Protein AF-F5LDS9-F1 (afdb_monomer_lite)

Foldseek 3Di:
DDLVVLCVQLVNDSVVSVCLVVVVDPDDPVSLVSSCVSVVHDSPVSDDDDDD

Radius of gyration: 10.88 Å; chains: 1; bounding box: 31×22×22 Å

Structure (mmCIF, N/CA/C/O backbone):
data_AF-F5LDS9-F1
#
_entry.id   AF-F5LDS9-F1
#
loop_
_atom_site.group_PDB
_atom_site.id
_atom_site.type_symbol
_atom_site.label_atom_id
_atom_site.label_alt_id
_atom_site.label_comp_id
_atom_site.label_asym_id
_atom_site.label_entity_id
_atom_site.label_seq_id
_atom_site.pdbx_PDB_ins_code
_atom_site.Cartn_x
_atom_site.Cartn_y
_atom_site.Cartn_z
_atom_site.occupancy
_atom_site.B_iso_or_equiv
_atom_site.auth_seq_id
_atom_site.auth_comp_id
_atom_site.auth_asym_id
_atom_site.auth_atom_id
_atom_site.pdbx_PDB_model_num
ATOM 1 N N . MET A 1 1 ? -8.270 -8.822 -2.895 1.00 85.75 1 MET A N 1
ATOM 2 C CA . MET A 1 1 ? -8.817 -7.522 -3.367 1.00 85.75 1 MET A CA 1
ATOM 3 C C . MET A 1 1 ? -8.390 -7.277 -4.817 1.00 85.75 1 MET A C 1
ATOM 5 O O . MET A 1 1 ? -7.312 -7.721 -5.178 1.00 85.75 1 MET A O 1
ATOM 9 N N . LYS A 1 2 ? -9.191 -6.609 -5.667 1.00 96.50 2 LYS A N 1
ATOM 10 C CA . LYS A 1 2 ? -8.750 -6.213 -7.027 1.00 96.50 2 LYS A CA 1
ATOM 11 C C . LYS A 1 2 ? -7.958 -4.897 -6.969 1.00 96.50 2 LYS A C 1
ATOM 13 O O . LYS A 1 2 ? -8.324 -4.021 -6.195 1.00 96.50 2 LYS A O 1
ATOM 18 N N . GLN A 1 3 ? -6.968 -4.694 -7.845 1.00 97.31 3 GLN A N 1
ATOM 19 C CA . GLN A 1 3 ? -6.173 -3.447 -7.891 1.00 97.31 3 GLN A CA 1
ATOM 20 C C . GLN A 1 3 ? -7.029 -2.174 -8.041 1.00 97.31 3 GLN A C 1
ATOM 22 O O . GLN A 1 3 ? -6.715 -1.144 -7.457 1.00 97.31 3 GLN A O 1
ATOM 27 N N . ALA A 1 4 ? -8.129 -2.240 -8.802 1.00 98.00 4 ALA A N 1
ATOM 28 C CA . ALA A 1 4 ? -9.050 -1.111 -8.963 1.00 98.00 4 ALA A CA 1
ATOM 29 C C . ALA A 1 4 ? -9.776 -0.741 -7.657 1.00 98.00 4 ALA A C 1
ATOM 31 O O . ALA A 1 4 ? -10.045 0.431 -7.419 1.00 98.00 4 ALA A O 1
ATOM 32 N N . GLU A 1 5 ? -10.068 -1.731 -6.812 1.00 98.12 5 GLU A N 1
ATOM 33 C CA . GLU A 1 5 ? -10.677 -1.503 -5.502 1.00 98.12 5 GLU A CA 1
ATOM 34 C C . GLU A 1 5 ? -9.656 -0.917 -4.524 1.00 98.12 5 GLU A C 1
ATOM 36 O O . GLU A 1 5 ? -9.944 0.061 -3.839 1.00 98.12 5 GLU A O 1
ATOM 41 N N . LEU A 1 6 ? -8.426 -1.441 -4.533 1.00 98.00 6 LEU A N 1
ATOM 42 C CA . LEU A 1 6 ? -7.342 -0.903 -3.712 1.00 98.00 6 LEU A CA 1
ATOM 43 C C . LEU A 1 6 ? -7.033 0.559 -4.069 1.00 98.00 6 LEU A C 1
ATOM 45 O O . LEU A 1 6 ? -6.894 1.393 -3.180 1.00 98.00 6 LEU A O 1
ATOM 49 N N . ALA A 1 7 ? -7.009 0.889 -5.362 1.00 98.50 7 ALA A N 1
ATOM 50 C CA . ALA A 1 7 ? -6.842 2.259 -5.844 1.00 98.50 7 ALA A CA 1
ATOM 51 C C . ALA A 1 7 ? -7.941 3.197 -5.313 1.00 98.50 7 ALA A C 1
ATOM 53 O O . ALA A 1 7 ? -7.651 4.278 -4.808 1.00 98.50 7 ALA A O 1
ATOM 54 N N . ARG A 1 8 ? -9.211 2.766 -5.350 1.00 98.31 8 ARG A N 1
ATOM 55 C CA . ARG A 1 8 ? -10.331 3.560 -4.817 1.00 98.31 8 ARG A CA 1
ATOM 56 C C . ARG A 1 8 ? -10.235 3.786 -3.312 1.00 98.31 8 ARG A C 1
ATOM 58 O O . ARG A 1 8 ? -10.589 4.865 -2.854 1.00 98.31 8 ARG A O 1
ATOM 65 N N . ARG A 1 9 ? -9.797 2.776 -2.558 1.00 98.25 9 ARG A N 1
ATOM 66 C CA . ARG A 1 9 ? -9.734 2.836 -1.092 1.00 98.25 9 ARG A CA 1
ATOM 67 C C . ARG A 1 9 ? -8.519 3.601 -0.568 1.00 98.25 9 ARG A C 1
ATOM 69 O O . ARG A 1 9 ? -8.622 4.224 0.478 1.00 98.25 9 ARG A O 1
ATOM 76 N N . THR A 1 10 ? -7.404 3.575 -1.294 1.00 98.06 10 THR A N 1
ATOM 77 C CA . THR A 1 10 ? -6.154 4.252 -0.901 1.00 98.06 10 THR A CA 1
ATOM 78 C C . THR A 1 10 ? -5.991 5.644 -1.514 1.00 98.06 10 THR A C 1
ATOM 80 O O . THR A 1 10 ? -5.182 6.430 -1.038 1.00 98.06 10 THR A O 1
ATOM 83 N N . GLY A 1 11 ? -6.726 5.959 -2.587 1.00 98.19 11 GLY A N 1
ATOM 84 C CA . GLY A 1 11 ? -6.571 7.205 -3.344 1.00 98.19 11 GLY A CA 1
ATOM 85 C C . GLY A 1 11 ? -5.408 7.194 -4.344 1.00 98.19 11 GLY A C 1
ATOM 86 O O . GLY A 1 11 ? -5.264 8.140 -5.118 1.00 98.19 11 GLY A O 1
ATOM 87 N N . TYR A 1 12 ? -4.607 6.125 -4.389 1.00 98.44 12 TYR A N 1
ATOM 88 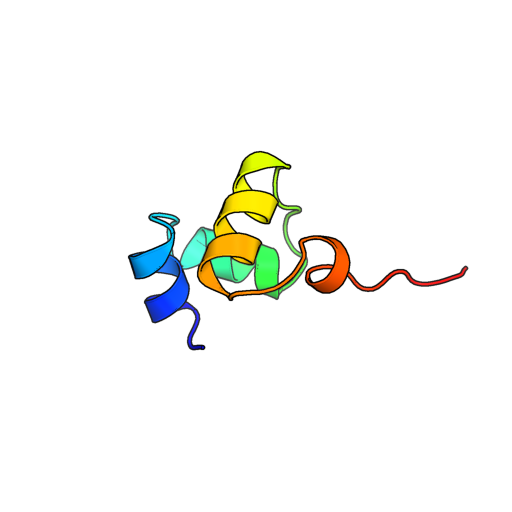C CA . TYR A 1 12 ? -3.562 5.964 -5.397 1.00 98.44 12 TYR A CA 1
ATOM 89 C C . TYR A 1 12 ? -4.139 5.578 -6.757 1.00 98.44 12 TYR A C 1
ATOM 91 O O . TYR A 1 12 ? -5.172 4.915 -6.872 1.00 98.44 12 TYR A O 1
ATOM 99 N N . SER A 1 13 ? -3.441 5.960 -7.827 1.00 98.44 13 SER A N 1
ATOM 100 C CA . SER A 1 13 ? -3.851 5.572 -9.174 1.00 98.44 13 SER A CA 1
ATOM 101 C C . SER A 1 13 ? -3.730 4.057 -9.367 1.00 98.44 13 SER A C 1
ATOM 103 O O . SER A 1 13 ? -2.836 3.404 -8.827 1.00 98.44 13 SER A O 1
ATOM 105 N N . ARG A 1 14 ? -4.591 3.481 -10.214 1.00 98.19 14 ARG A N 1
ATOM 106 C CA . ARG A 1 14 ? -4.489 2.057 -10.577 1.00 98.19 14 ARG A CA 1
ATOM 107 C C . ARG A 1 14 ? -3.135 1.717 -11.214 1.00 98.19 14 ARG A C 1
ATOM 109 O O . ARG A 1 14 ? -2.661 0.601 -11.038 1.00 98.19 14 ARG A O 1
ATOM 116 N N . HIS A 1 15 ? -2.522 2.664 -11.928 1.00 98.38 15 HIS A N 1
ATOM 117 C CA . HIS A 1 15 ? -1.171 2.508 -12.469 1.00 98.38 15 HIS A CA 1
ATOM 118 C C . HIS A 1 15 ? -0.150 2.370 -11.332 1.00 98.38 15 HIS A C 1
ATOM 120 O O . HIS A 1 15 ? 0.595 1.399 -11.321 1.00 98.38 15 HIS A O 1
ATOM 126 N N . GLN A 1 16 ? -0.189 3.253 -10.331 1.00 98.50 16 GLN A N 1
ATOM 127 C CA . GLN A 1 16 ? 0.720 3.192 -9.185 1.00 98.50 16 GLN A CA 1
ATOM 128 C C . GLN A 1 16 ? 0.592 1.866 -8.421 1.00 98.50 16 GLN A C 1
ATOM 130 O O . GLN A 1 16 ? 1.591 1.198 -8.170 1.00 98.50 16 GLN A O 1
ATOM 135 N N . ILE A 1 17 ? -0.644 1.435 -8.141 1.00 98.31 17 ILE A N 1
ATOM 136 C CA . ILE A 1 17 ? -0.911 0.123 -7.532 1.00 98.31 17 ILE A CA 1
ATOM 137 C C . ILE A 1 17 ? -0.335 -1.009 -8.391 1.00 98.31 17 ILE A C 1
ATOM 139 O O . ILE A 1 17 ? 0.261 -1.946 -7.868 1.00 98.31 17 ILE A O 1
ATOM 143 N N . SER A 1 18 ? -0.498 -0.935 -9.715 1.00 98.12 18 SER A N 1
ATOM 144 C CA . SER A 1 18 ? 0.068 -1.932 -10.621 1.00 98.12 18 SER A CA 1
ATOM 145 C C . SER A 1 18 ? 1.596 -1.936 -10.590 1.00 98.12 18 SER A C 1
ATOM 147 O O . SER A 1 18 ? 2.173 -3.011 -10.707 1.00 98.12 18 SER A O 1
ATOM 149 N N . ASN A 1 19 ? 2.259 -0.788 -10.441 1.00 98.38 19 ASN A N 1
ATOM 150 C CA . ASN A 1 19 ? 3.719 -0.741 -10.349 1.00 98.38 19 ASN A CA 1
ATOM 151 C C . ASN A 1 19 ? 4.216 -1.419 -9.069 1.00 98.38 19 ASN A C 1
ATOM 153 O O . ASN A 1 19 ? 5.152 -2.208 -9.152 1.00 98.38 19 ASN A O 1
ATOM 157 N N . TRP A 1 20 ? 3.545 -1.197 -7.935 1.00 97.31 20 TRP A N 1
ATOM 158 C CA . TRP A 1 20 ? 3.882 -1.852 -6.665 1.00 97.31 20 TRP A CA 1
ATOM 159 C C . TRP A 1 20 ? 3.639 -3.362 -6.692 1.00 97.31 20 TRP A C 1
ATOM 161 O O . TRP A 1 20 ? 4.514 -4.124 -6.318 1.00 97.31 20 TRP A O 1
ATOM 171 N N . VAL A 1 21 ? 2.488 -3.812 -7.201 1.00 95.12 21 VAL A N 1
ATOM 172 C CA . VAL A 1 21 ? 2.140 -5.249 -7.250 1.00 95.12 21 VAL A CA 1
ATOM 173 C C . VAL 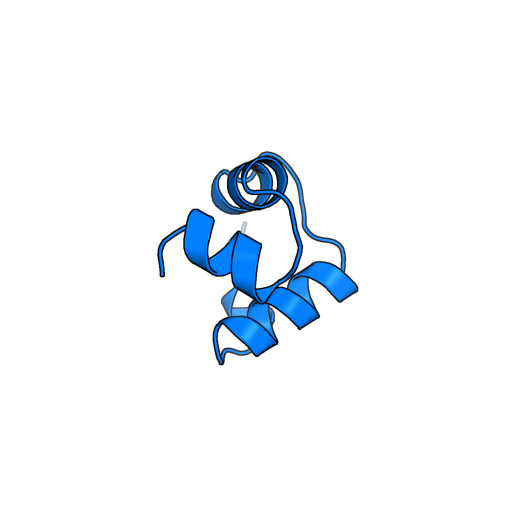A 1 21 ? 3.026 -6.049 -8.217 1.00 95.12 21 VAL A C 1
ATOM 175 O O . VAL A 1 21 ? 3.083 -7.267 -8.120 1.00 95.12 21 VAL A O 1
ATOM 178 N N . ASN A 1 22 ? 3.676 -5.389 -9.180 1.00 96.12 22 ASN A N 1
ATOM 179 C CA . ASN A 1 22 ? 4.573 -6.038 -10.144 1.00 96.12 22 ASN A CA 1
ATOM 180 C C . ASN A 1 22 ? 6.057 -5.734 -9.865 1.00 96.12 22 ASN A C 1
ATOM 182 O O . ASN A 1 22 ? 6.860 -5.827 -10.793 1.00 96.12 22 ASN A O 1
ATOM 186 N N . ASP A 1 23 ? 6.398 -5.281 -8.653 1.00 94.50 23 ASP A N 1
ATOM 187 C CA . ASP A 1 23 ? 7.770 -4.968 -8.218 1.00 94.50 23 ASP A CA 1
ATOM 188 C C . ASP A 1 23 ? 8.535 -3.999 -9.137 1.00 94.50 23 ASP A C 1
ATOM 190 O O . ASP A 1 23 ? 9.766 -3.977 -9.182 1.00 94.50 23 ASP A O 1
ATOM 194 N N . ARG A 1 24 ? 7.811 -3.160 -9.887 1.00 97.12 24 ARG A N 1
ATOM 195 C CA . ARG A 1 24 ? 8.410 -2.160 -10.787 1.00 97.12 24 ARG A CA 1
ATOM 196 C C . ARG A 1 24 ? 8.888 -0.936 -10.023 1.00 97.12 24 ARG A C 1
ATOM 198 O O . ARG A 1 24 ? 9.823 -0.267 -10.450 1.00 97.12 24 ARG A O 1
ATOM 205 N N . GLU A 1 25 ? 8.225 -0.639 -8.912 1.00 96.69 25 GLU A N 1
ATOM 206 C CA . GLU A 1 25 ? 8.532 0.474 -8.023 1.00 96.69 25 GLU A CA 1
ATOM 207 C C . GLU A 1 25 ? 8.324 0.047 -6.573 1.00 96.69 25 GLU A C 1
ATOM 209 O O . GLU A 1 25 ? 7.413 -0.722 -6.267 1.00 96.69 25 GLU A O 1
ATOM 214 N N . LYS A 1 26 ? 9.130 0.602 -5.666 1.00 94.81 26 LYS A N 1
ATOM 215 C CA . LYS A 1 26 ? 8.926 0.429 -4.226 1.00 94.81 26 LYS A CA 1
ATOM 216 C C . LYS A 1 26 ? 7.894 1.430 -3.711 1.00 94.81 26 LYS A C 1
ATOM 218 O O . LYS A 1 26 ? 7.826 2.564 -4.188 1.00 94.81 26 LYS A O 1
ATOM 223 N N . MET A 1 27 ? 7.116 1.028 -2.711 1.00 96.75 27 MET A N 1
ATOM 224 C CA . MET A 1 27 ? 6.284 1.966 -1.957 1.00 96.75 27 MET A CA 1
ATOM 225 C C . MET A 1 27 ? 7.163 2.874 -1.087 1.00 96.75 27 MET A C 1
ATOM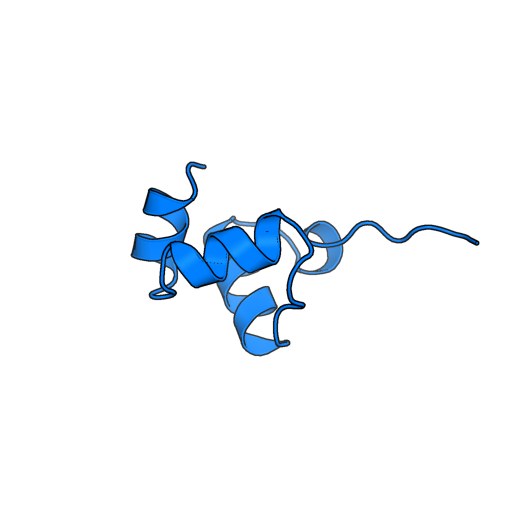 227 O O . MET A 1 27 ? 8.202 2.452 -0.576 1.00 96.75 27 MET A O 1
ATOM 231 N N . SER A 1 28 ? 6.728 4.121 -0.885 1.00 97.12 28 SER A N 1
ATOM 232 C CA . SER A 1 28 ? 7.203 4.910 0.254 1.00 97.12 28 SER A CA 1
ATOM 233 C C . SER A 1 28 ? 6.657 4.318 1.558 1.00 97.12 28 SER A C 1
ATOM 235 O O . SER A 1 28 ? 5.700 3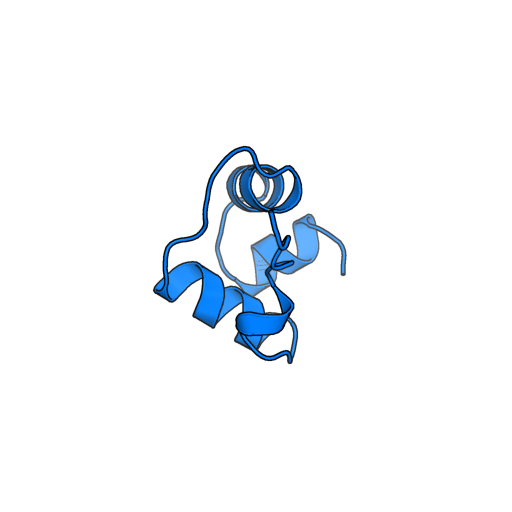.541 1.543 1.00 97.12 28 SER A O 1
ATOM 237 N N . PHE A 1 29 ? 7.228 4.716 2.695 1.00 96.75 29 PHE A N 1
ATOM 238 C CA . PHE A 1 29 ? 6.731 4.292 4.006 1.00 96.75 29 PHE A CA 1
ATOM 239 C C . PHE A 1 29 ? 5.243 4.644 4.199 1.00 96.75 29 PHE A C 1
ATOM 241 O O . PHE A 1 29 ? 4.447 3.772 4.535 1.00 96.75 29 PHE A O 1
ATOM 248 N N . ASP A 1 30 ? 4.845 5.882 3.887 1.00 98.00 30 ASP A N 1
ATOM 249 C CA . ASP A 1 30 ? 3.451 6.335 4.019 1.00 98.00 30 ASP A CA 1
ATOM 250 C C . ASP A 1 30 ? 2.490 5.563 3.103 1.00 98.00 30 ASP A C 1
ATOM 252 O O . ASP A 1 30 ? 1.359 5.251 3.489 1.00 98.00 30 ASP A O 1
ATOM 256 N N . ALA A 1 31 ? 2.944 5.218 1.893 1.00 98.06 31 ALA A N 1
ATOM 257 C CA . ALA A 1 31 ? 2.165 4.406 0.965 1.00 98.06 31 ALA A CA 1
ATOM 258 C C . ALA A 1 31 ? 1.977 2.983 1.495 1.00 98.06 31 ALA A C 1
ATOM 260 O O . ALA A 1 31 ? 0.854 2.482 1.503 1.00 98.06 31 ALA A O 1
ATOM 261 N N . ALA A 1 32 ? 3.046 2.363 1.997 1.00 98.06 32 ALA A N 1
ATOM 262 C CA . ALA A 1 32 ? 2.989 1.036 2.595 1.00 98.06 32 ALA A CA 1
ATOM 263 C C . ALA A 1 32 ? 2.083 1.016 3.838 1.00 98.06 32 ALA A C 1
ATOM 265 O O . ALA A 1 32 ? 1.231 0.140 3.947 1.00 98.06 32 ALA A O 1
ATOM 266 N N . ALA A 1 33 ? 2.170 2.021 4.716 1.00 98.19 33 ALA A N 1
ATOM 267 C CA . ALA A 1 33 ? 1.291 2.151 5.879 1.00 98.19 33 ALA A CA 1
ATOM 268 C C . ALA A 1 33 ? -0.189 2.300 5.478 1.00 98.19 33 ALA A C 1
ATOM 270 O O . ALA A 1 33 ? -1.062 1.636 6.036 1.00 98.19 33 ALA A O 1
ATOM 271 N N . THR A 1 34 ? -0.478 3.124 4.465 1.00 98.44 34 THR A N 1
ATOM 272 C CA . THR A 1 34 ? -1.842 3.320 3.943 1.00 98.44 34 THR A CA 1
ATOM 273 C C . THR A 1 34 ? -2.402 2.038 3.324 1.00 98.44 34 THR A C 1
ATOM 275 O O . THR A 1 34 ? -3.567 1.689 3.541 1.00 98.44 34 THR A O 1
ATOM 278 N N . VAL A 1 35 ? -1.584 1.324 2.546 1.00 98.31 35 VAL A N 1
ATOM 279 C CA . VAL A 1 35 ? -1.966 0.053 1.921 1.00 98.31 35 VAL A CA 1
ATOM 280 C C . VAL A 1 35 ? -2.199 -1.018 2.985 1.00 98.31 35 VAL A C 1
ATOM 282 O O . VAL A 1 35 ? -3.248 -1.655 2.942 1.00 98.31 35 VAL A O 1
ATOM 285 N N . ALA A 1 36 ? -1.301 -1.162 3.962 1.00 98.12 36 ALA A N 1
ATOM 286 C CA . ALA A 1 36 ? -1.425 -2.118 5.063 1.00 98.12 36 ALA A CA 1
ATOM 287 C C . ALA A 1 36 ? -2.716 -1.890 5.863 1.00 98.12 36 ALA A C 1
ATOM 289 O O . ALA A 1 36 ? -3.539 -2.794 5.996 1.00 98.12 36 ALA A O 1
ATOM 290 N N . PHE A 1 37 ? -2.975 -0.639 6.262 1.00 98.25 37 PHE A N 1
ATOM 291 C CA . PHE A 1 37 ? -4.224 -0.257 6.924 1.00 98.25 37 PHE A CA 1
ATOM 292 C C . PHE A 1 37 ? -5.462 -0.583 6.074 1.00 98.25 37 PHE A C 1
ATOM 294 O O . PHE A 1 37 ? -6.471 -1.070 6.574 1.00 98.25 37 PHE A O 1
ATOM 301 N N . THR A 1 38 ? -5.398 -0.340 4.762 1.00 98.19 38 THR A N 1
ATOM 302 C CA . THR A 1 38 ? -6.515 -0.623 3.848 1.00 98.19 38 THR A CA 1
ATOM 303 C C . THR A 1 38 ? -6.762 -2.123 3.671 1.00 98.19 38 THR A C 1
ATOM 305 O O . THR A 1 38 ? -7.908 -2.548 3.477 1.00 98.19 38 THR A O 1
ATOM 308 N N . LEU A 1 39 ? -5.700 -2.924 3.696 1.00 96.94 39 LEU A N 1
ATOM 309 C CA . LEU A 1 39 ? -5.755 -4.376 3.564 1.00 96.94 39 LEU A CA 1
ATOM 310 C C . LEU A 1 39 ? -6.021 -5.096 4.889 1.00 96.94 39 LEU A C 1
ATOM 312 O O . LEU A 1 39 ? -6.276 -6.295 4.839 1.00 96.94 39 LEU A O 1
ATOM 316 N N . ASP A 1 40 ? -6.044 -4.367 6.008 1.00 97.56 40 ASP A N 1
ATOM 317 C CA . ASP A 1 40 ? -6.171 -4.915 7.362 1.00 97.56 40 ASP A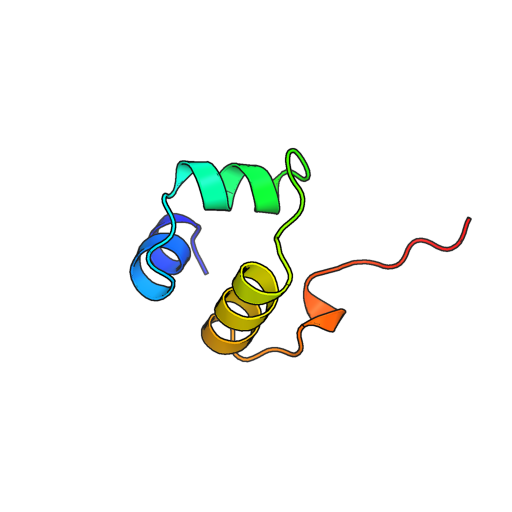 CA 1
ATOM 318 C C . ASP A 1 40 ? -5.055 -5.926 7.675 1.00 97.56 40 ASP A C 1
ATOM 320 O O . ASP A 1 40 ? -5.296 -7.041 8.130 1.00 97.56 40 ASP A O 1
ATOM 324 N N . CYS A 1 41 ? -3.816 -5.540 7.358 1.00 97.06 41 CYS A N 1
ATOM 325 C CA . CYS A 1 41 ? -2.617 -6.327 7.625 1.00 97.06 41 CYS A CA 1
ATOM 326 C C . CYS A 1 41 ? -1.510 -5.460 8.233 1.00 97.06 41 CYS A C 1
ATOM 328 O O . CYS A 1 41 ? -1.574 -4.225 8.233 1.00 97.06 41 CYS A O 1
ATOM 330 N N . HIS A 1 42 ? -0.467 -6.112 8.727 1.00 96.19 42 HIS A N 1
ATOM 331 C CA . HIS A 1 42 ? 0.763 -5.456 9.128 1.00 96.19 42 HIS A CA 1
ATOM 332 C C . HIS A 1 42 ? 1.608 -5.083 7.906 1.00 96.19 42 HIS A C 1
ATOM 334 O O . HIS A 1 42 ? 1.515 -5.681 6.833 1.00 96.19 42 HIS A O 1
ATOM 340 N N . MET A 1 43 ? 2.438 -4.049 8.046 1.00 94.62 43 MET A N 1
ATOM 341 C CA . MET A 1 43 ? 3.219 -3.528 6.923 1.00 94.62 43 MET A CA 1
ATOM 342 C C . MET A 1 43 ? 4.320 -4.505 6.488 1.00 94.62 43 MET A C 1
ATOM 344 O O . MET A 1 43 ? 4.636 -4.565 5.302 1.00 94.62 43 MET A O 1
ATOM 348 N N . GLU A 1 44 ? 4.877 -5.289 7.416 1.00 92.44 44 GLU A N 1
ATOM 349 C CA . GLU A 1 44 ? 5.820 -6.365 7.102 1.00 92.44 44 GLU A CA 1
ATOM 350 C C . GLU A 1 44 ? 5.213 -7.452 6.206 1.00 92.44 44 GLU A C 1
ATOM 352 O O . GLU A 1 44 ? 5.933 -8.036 5.407 1.00 92.44 44 GLU A O 1
ATOM 357 N N . GLU A 1 45 ? 3.896 -7.668 6.260 1.00 94.69 45 GLU A N 1
ATOM 358 C CA . GLU A 1 45 ? 3.202 -8.657 5.424 1.00 94.69 45 GLU A CA 1
ATOM 359 C C . GLU A 1 45 ? 3.074 -8.206 3.959 1.00 94.69 45 GLU A C 1
ATOM 361 O O . GLU A 1 45 ? 2.699 -8.999 3.098 1.00 94.69 45 GLU A O 1
ATOM 366 N N . LEU A 1 46 ? 3.393 -6.941 3.648 1.00 94.44 46 LEU A N 1
ATOM 367 C CA . LEU A 1 46 ? 3.428 -6.437 2.271 1.00 94.44 46 LEU A CA 1
ATOM 368 C C . LEU A 1 46 ? 4.700 -6.837 1.513 1.00 94.44 46 LEU A C 1
ATOM 370 O O . LEU A 1 46 ? 4.754 -6.639 0.299 1.00 94.44 46 LEU A O 1
ATOM 374 N N . TYR A 1 47 ? 5.722 -7.342 2.206 1.00 90.75 47 TYR A N 1
ATOM 375 C CA . TYR A 1 47 ? 7.030 -7.625 1.628 1.00 90.75 47 TYR A CA 1
ATOM 376 C C . TYR A 1 47 ? 7.489 -9.035 1.985 1.00 90.75 47 TYR A C 1
ATOM 378 O O . TYR A 1 47 ? 7.449 -9.443 3.142 1.00 90.75 47 TYR A O 1
ATOM 386 N N . GLU A 1 48 ? 8.011 -9.759 1.000 1.00 87.19 48 GLU A N 1
ATOM 387 C CA . GLU A 1 48 ? 8.741 -10.996 1.259 1.00 87.19 48 GLU A CA 1
ATOM 388 C C . GLU A 1 48 ? 10.220 -10.672 1.496 1.00 87.19 48 GLU A C 1
ATOM 390 O O . GLU A 1 48 ? 10.896 -10.071 0.657 1.00 87.19 48 GLU A O 1
ATOM 395 N N . PHE A 1 49 ? 10.736 -11.062 2.661 1.00 80.50 49 PHE A N 1
ATOM 396 C CA . PHE A 1 49 ? 12.169 -11.032 2.922 1.00 80.50 49 PHE A CA 1
ATOM 397 C C . PHE A 1 49 ? 12.797 -12.280 2.305 1.00 80.50 49 PHE A C 1
ATOM 399 O O . PHE A 1 49 ? 12.600 -13.390 2.797 1.00 80.50 49 PHE A O 1
ATOM 406 N N . HIS A 1 50 ? 13.557 -12.108 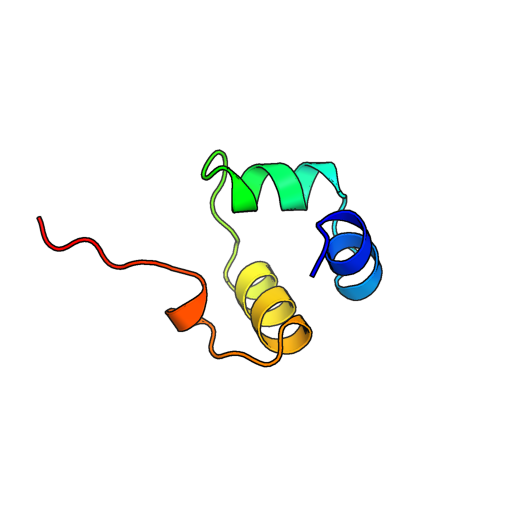1.227 1.00 76.94 50 HIS A N 1
ATOM 407 C CA . HIS A 1 50 ? 14.395 -13.179 0.701 1.00 76.94 50 HIS A CA 1
ATOM 408 C C . HIS A 1 50 ? 15.738 -13.165 1.436 1.00 76.94 50 HIS A C 1
ATOM 410 O O . HIS A 1 50 ? 16.484 -12.186 1.354 1.00 76.94 50 HIS A O 1
ATOM 416 N N . GLU A 1 51 ? 16.036 -14.241 2.167 1.00 71.81 51 GLU A N 1
ATOM 417 C CA . GLU A 1 51 ? 17.400 -14.514 2.625 1.00 71.81 51 GLU A CA 1
ATOM 418 C C . GLU A 1 51 ? 18.274 -14.826 1.399 1.00 71.81 51 GLU A C 1
ATOM 420 O O . GLU A 1 51 ? 17.853 -15.560 0.500 1.00 71.81 51 GLU A O 1
ATOM 425 N N . GLY A 1 52 ? 19.449 -14.194 1.334 1.00 53.06 52 GLY A N 1
ATOM 426 C CA . GLY A 1 52 ? 20.438 -14.373 0.266 1.00 53.06 52 GLY A CA 1
ATOM 427 C C . GLY A 1 52 ? 21.455 -15.458 0.577 1.00 53.06 52 GLY A C 1
ATOM 428 O O . GLY A 1 52 ? 21.739 -15.669 1.777 1.00 53.06 52 GLY A O 1
#

Sequence (52 aa):
MKQAELARRTGYSRHQISNWVNDREKMSFDAAATVAFTLDCHMEELYEFHEG

Secondary structure (DSSP, 8-state):
--HHHHHHHH---HHHHHHHHTTSSPPPHHHHHHHHHHHTS-GGGGS-----

pLDDT: mean 94.65, std 7.98, range [53.06, 98.5]